Protein AF-A0A8T7FSG7-F1 (afdb_monomer)

Mean predicted aligned error: 6.26 Å

Radius of gyration: 10.98 Å; Cα contacts (8 Å, |Δi|>4): 115; chains: 1; bounding box: 29×28×24 Å

Sequence (69 aa):
MKSVSGEGRLTWRYAADAKRVAGFDLDRDSLRVARADCLHDHVHFACASANHIPFSKETFDIAVLAWSL

Secondary structure (DSSP, 8-state):
-EEE-SSSHHHHHHHTT-S-EEEEES-HHHHHHHHHT---TTEEEEE--TTS-SS-TT--S-EE-----

Nearest PDB structures (foldseek):
  8x46-assembly1_A  TM=8.740E-01  e=5.934E-03  Pyrococcus horikoshii OT3
  8x4i-assembly1_A  TM=8.690E-01  e=8.361E-03  Pyrococcus horikoshii OT3
  8x4l-assembly2_B  TM=8.664E-01  e=1.100E-02  Pyrococcus horikoshii OT3
  8x47-assembly1_A  TM=8.680E-01  e=1.178E-02  Pyrococcus horikoshii OT3
  8x4o-assembly1_A  TM=8.719E-01  e=3.781E-02  Pyrococcus horikoshii OT3

pLDDT: mean 78.46, std 11.55, range [39.66, 89.94]

Solvent-accessible surface area (backbone atoms only — not comparable to full-atom values): 4201 Å² total; per-residue (Å²): 61,38,30,51,29,58,69,29,72,65,53,54,66,47,46,80,80,41,91,42,34,39,33,30,26,77,52,64,66,33,44,49,52,25,55,74,74,53,90,53,92,53,56,42,78,44,84,36,47,91,92,55,61,100,62,68,86,89,76,57,95,43,78,48,85,60,79,90,128

Structure (mmCIF, N/CA/C/O backbone):
data_AF-A0A8T7FSG7-F1
#
_entry.id   AF-A0A8T7FSG7-F1
#
loop_
_atom_site.group_PDB
_atom_site.id
_atom_site.type_symbol
_atom_site.label_atom_id
_atom_site.label_alt_id
_atom_site.label_comp_id
_atom_site.label_asym_id
_atom_site.label_entity_id
_atom_site.label_seq_id
_atom_site.pdbx_PDB_ins_code
_atom_site.Cartn_x
_atom_site.Cartn_y
_atom_site.Cartn_z
_atom_site.occupancy
_atom_site.B_iso_or_equiv
_atom_site.auth_seq_id
_atom_site.auth_comp_id
_atom_site.auth_asym_id
_atom_site.auth_atom_id
_atom_site.pdbx_PDB_model_num
ATOM 1 N N . MET A 1 1 ? -5.236 0.575 6.279 1.00 54.69 1 MET A N 1
ATOM 2 C CA . MET A 1 1 ? -3.862 1.092 6.471 1.00 54.69 1 MET A CA 1
ATOM 3 C C . MET A 1 1 ? -3.346 1.776 5.206 1.00 54.69 1 MET A C 1
ATOM 5 O O . MET A 1 1 ? -3.639 1.279 4.124 1.00 54.69 1 MET A O 1
ATOM 9 N N . LYS A 1 2 ? -2.606 2.886 5.338 1.00 52.28 2 LYS A N 1
ATOM 10 C CA . LYS A 1 2 ? -2.010 3.669 4.237 1.00 52.28 2 LYS A CA 1
ATOM 11 C C . LYS A 1 2 ? -0.491 3.424 4.162 1.00 52.28 2 LYS A C 1
ATOM 13 O O . LYS A 1 2 ? 0.140 3.514 5.204 1.00 52.28 2 LYS A O 1
ATOM 18 N N . SER A 1 3 ? 0.088 3.143 2.992 1.00 53.91 3 SER A N 1
ATOM 19 C CA . SER A 1 3 ? 1.551 3.138 2.768 1.00 53.91 3 SER A CA 1
ATOM 20 C C . SER A 1 3 ? 1.884 3.937 1.511 1.00 53.91 3 SER A C 1
ATOM 22 O O . SER A 1 3 ? 1.208 3.773 0.498 1.00 53.91 3 SER A O 1
AT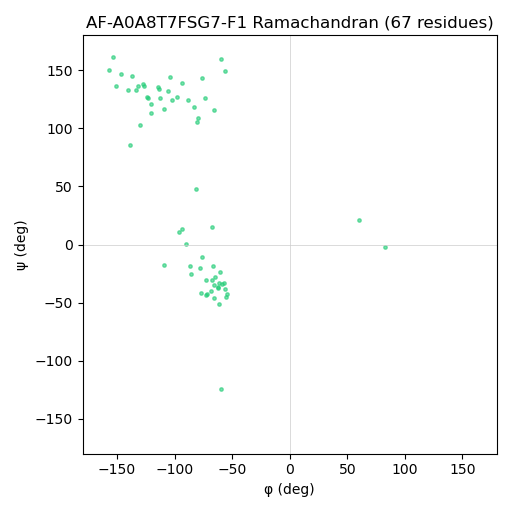OM 24 N N . VAL A 1 4 ? 2.923 4.776 1.553 1.00 55.53 4 VAL A N 1
ATOM 25 C CA . VAL A 1 4 ? 3.600 5.207 0.316 1.00 55.53 4 VAL A CA 1
ATOM 26 C C . VAL A 1 4 ? 4.405 4.010 -0.160 1.00 55.53 4 VAL A C 1
ATOM 28 O O . VAL A 1 4 ? 5.101 3.382 0.643 1.00 55.53 4 VAL A O 1
ATOM 31 N N . SER A 1 5 ? 4.201 3.601 -1.401 1.00 56.72 5 SER A N 1
ATOM 32 C CA . SER A 1 5 ? 4.638 2.289 -1.858 1.00 56.72 5 SER A CA 1
ATOM 33 C C . SER A 1 5 ? 5.421 2.413 -3.147 1.00 56.72 5 SER A C 1
ATOM 35 O O . SER A 1 5 ? 4.812 2.464 -4.206 1.00 56.72 5 SER A O 1
ATOM 37 N N . GLY A 1 6 ? 6.749 2.305 -3.044 1.00 58.81 6 GLY A N 1
ATOM 38 C CA . GLY A 1 6 ? 7.578 1.814 -4.148 1.00 58.81 6 GLY A CA 1
ATOM 39 C C . GLY A 1 6 ? 7.164 0.382 -4.538 1.00 58.81 6 GLY A C 1
ATOM 40 O O . GLY A 1 6 ? 5.991 0.088 -4.738 1.00 58.81 6 GLY A O 1
ATOM 41 N N . GLU A 1 7 ? 8.081 -0.584 -4.544 1.00 59.50 7 GLU A N 1
ATOM 42 C CA . GLU A 1 7 ? 7.778 -1.982 -4.932 1.00 59.50 7 GLU A CA 1
ATOM 43 C C . GLU A 1 7 ? 6.850 -2.770 -3.962 1.00 59.50 7 GLU A C 1
ATOM 45 O O . GLU A 1 7 ? 6.788 -3.991 -4.005 1.00 59.50 7 GLU A O 1
ATOM 50 N N . GLY A 1 8 ? 6.137 -2.124 -3.032 1.00 64.94 8 GLY A N 1
ATOM 51 C CA . GLY A 1 8 ? 5.081 -2.778 -2.236 1.00 64.94 8 GLY A CA 1
ATOM 52 C C . GLY A 1 8 ? 5.517 -3.572 -0.992 1.00 64.94 8 GLY A C 1
ATOM 53 O O . GLY A 1 8 ? 4.657 -4.009 -0.227 1.00 64.94 8 GLY A O 1
ATOM 54 N N . ARG A 1 9 ? 6.818 -3.693 -0.688 1.00 70.19 9 ARG A N 1
ATOM 55 C CA . ARG A 1 9 ? 7.329 -4.524 0.435 1.00 70.19 9 ARG A CA 1
ATOM 56 C C . ARG A 1 9 ? 6.773 -4.187 1.826 1.00 70.19 9 ARG A C 1
ATOM 58 O O . ARG A 1 9 ? 6.672 -5.064 2.682 1.00 70.19 9 ARG A O 1
ATOM 65 N N . LEU A 1 10 ? 6.477 -2.916 2.104 1.00 72.06 10 LEU A N 1
ATOM 66 C CA . LEU A 1 10 ? 5.823 -2.524 3.361 1.00 72.06 10 LEU A CA 1
ATOM 67 C C . LEU A 1 10 ? 4.330 -2.845 3.322 1.00 72.06 10 LEU A C 1
ATOM 69 O O . LEU A 1 10 ? 3.799 -3.391 4.281 1.00 72.06 10 LEU A O 1
ATOM 73 N N . THR A 1 11 ? 3.676 -2.587 2.193 1.00 73.75 11 THR A N 1
ATOM 74 C CA . THR A 1 11 ? 2.257 -2.878 1.964 1.00 73.75 11 THR A CA 1
ATOM 75 C C . THR A 1 11 ? 1.928 -4.343 2.227 1.00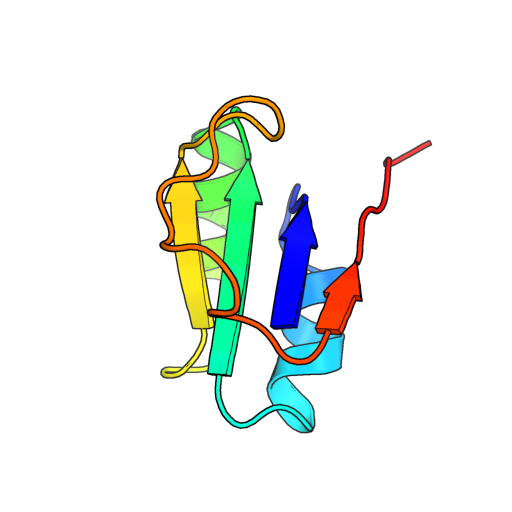 73.75 11 THR A C 1
ATOM 77 O O . THR A 1 11 ? 0.934 -4.621 2.891 1.00 73.75 11 THR A O 1
ATOM 80 N N . TRP A 1 12 ? 2.780 -5.275 1.790 1.00 78.31 12 TRP A N 1
ATOM 81 C CA . TRP A 1 12 ? 2.576 -6.709 2.026 1.00 78.31 12 TRP A CA 1
ATOM 82 C C . TRP A 1 12 ? 2.727 -7.105 3.490 1.00 78.31 12 TRP A C 1
ATOM 84 O O . TRP A 1 12 ? 1.920 -7.881 3.992 1.00 78.31 12 TRP A O 1
ATOM 94 N N . ARG A 1 13 ? 3.705 -6.530 4.204 1.00 78.62 13 ARG A N 1
ATOM 95 C CA . ARG A 1 13 ? 3.893 -6.809 5.636 1.00 78.62 13 ARG A CA 1
ATOM 96 C C . ARG A 1 13 ? 2.636 -6.512 6.444 1.00 78.62 13 ARG A C 1
ATOM 98 O O . ARG A 1 13 ? 2.299 -7.274 7.334 1.00 78.62 13 ARG A O 1
ATOM 105 N N . TYR A 1 14 ? 1.928 -5.442 6.101 1.00 78.38 14 TYR A N 1
ATOM 106 C CA . TYR A 1 14 ? 0.685 -5.093 6.781 1.00 78.38 14 TYR A CA 1
ATOM 107 C C . TYR A 1 14 ? -0.549 -5.784 6.205 1.00 78.38 14 TYR A C 1
AT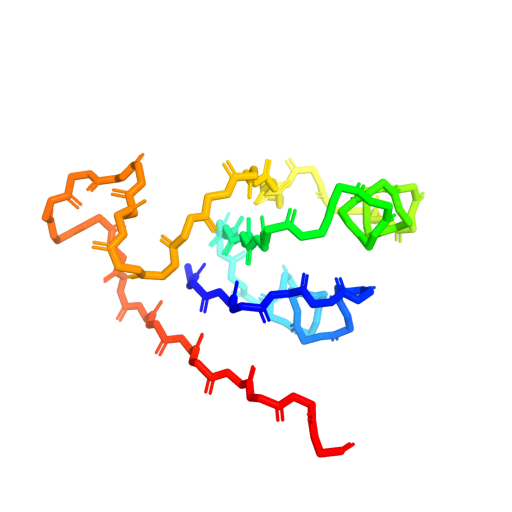OM 109 O O . TYR A 1 14 ? -1.568 -5.856 6.885 1.00 78.38 14 TYR A O 1
ATOM 117 N N . ALA A 1 15 ? -0.486 -6.305 4.978 1.00 80.69 15 ALA A N 1
ATOM 118 C CA . ALA A 1 15 ? -1.592 -7.049 4.384 1.00 80.69 15 ALA A CA 1
ATOM 119 C C . ALA A 1 15 ? -1.893 -8.353 5.135 1.00 80.69 15 ALA A C 1
ATOM 121 O O . ALA A 1 15 ? -3.049 -8.762 5.159 1.00 80.69 15 ALA A O 1
ATOM 122 N N . ALA A 1 16 ? -0.904 -8.965 5.791 1.00 81.69 16 ALA A N 1
ATOM 123 C CA . ALA A 1 16 ? -1.119 -10.164 6.601 1.00 81.69 16 ALA A CA 1
ATOM 124 C C . ALA A 1 16 ? -2.077 -9.932 7.788 1.00 81.69 16 ALA A C 1
ATOM 126 O O . ALA A 1 16 ? -2.911 -10.787 8.073 1.00 81.69 16 ALA A O 1
ATOM 127 N N . ASP A 1 17 ? -2.001 -8.763 8.432 1.00 85.56 17 ASP A N 1
ATOM 128 C CA . ASP A 1 17 ? -2.722 -8.484 9.683 1.00 85.56 17 ASP A CA 1
ATOM 129 C C . ASP A 1 17 ? -3.877 -7.480 9.521 1.00 85.56 17 ASP A C 1
ATOM 131 O O . ASP A 1 17 ? -4.760 -7.375 10.377 1.00 85.56 17 ASP A O 1
ATOM 135 N N . ALA A 1 18 ? -3.899 -6.709 8.430 1.00 86.44 18 ALA A N 1
ATOM 136 C CA . ALA A 1 18 ? -4.916 -5.692 8.194 1.00 86.44 18 ALA A CA 1
ATOM 137 C C . ALA A 1 18 ? -6.088 -6.224 7.359 1.00 86.44 18 ALA A C 1
ATOM 139 O O . ALA A 1 18 ? -5.902 -6.842 6.316 1.00 86.44 18 ALA A O 1
ATOM 140 N N . LYS A 1 19 ? -7.319 -5.845 7.735 1.00 87.00 19 LYS A N 1
ATOM 141 C CA . LYS A 1 19 ? -8.531 -6.158 6.951 1.00 87.00 19 LYS A CA 1
ATOM 142 C C . LYS A 1 19 ? -8.529 -5.543 5.547 1.00 87.00 19 LYS A C 1
ATOM 144 O O . LYS A 1 19 ? -9.136 -6.103 4.642 1.00 87.00 19 LYS A O 1
ATOM 149 N N . ARG 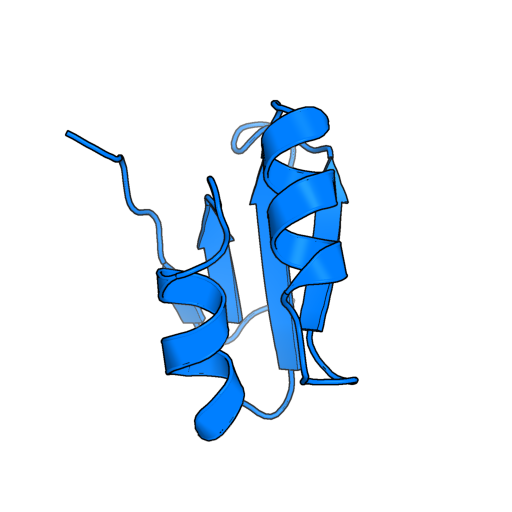A 1 20 ? -7.920 -4.361 5.381 1.00 87.62 20 ARG A N 1
ATOM 150 C CA . ARG A 1 20 ? -7.791 -3.635 4.104 1.00 87.62 20 ARG A CA 1
ATOM 151 C C . ARG A 1 20 ? -6.528 -2.782 4.089 1.00 87.62 20 ARG A C 1
ATOM 153 O O . ARG A 1 20 ? -6.246 -2.044 5.046 1.00 87.62 20 ARG A O 1
ATOM 160 N N . VAL A 1 21 ? -5.815 -2.812 2.970 1.00 89.94 21 VAL A N 1
ATOM 161 C CA . VAL A 1 21 ? -4.599 -2.017 2.769 1.00 89.94 21 VAL A CA 1
ATOM 162 C C . VAL A 1 21 ? -4.711 -1.201 1.488 1.00 89.94 21 VAL A C 1
ATOM 164 O O . VAL A 1 21 ? -5.158 -1.701 0.460 1.00 89.94 21 VAL A O 1
ATOM 167 N N . ALA A 1 22 ? -4.298 0.064 1.558 1.00 87.38 22 ALA A N 1
ATOM 168 C CA . ALA A 1 22 ? -4.181 0.947 0.408 1.00 87.38 22 ALA A CA 1
ATOM 169 C C . ALA A 1 22 ? -2.732 1.438 0.264 1.00 87.38 22 ALA A C 1
ATOM 171 O O . ALA A 1 22 ? -2.187 2.070 1.176 1.00 87.38 22 ALA A O 1
ATOM 172 N N . GLY A 1 23 ? -2.123 1.152 -0.885 1.00 87.56 23 GLY A N 1
ATOM 173 C CA . GLY A 1 23 ? -0.841 1.704 -1.316 1.00 87.56 23 GLY A CA 1
ATOM 174 C C . GLY A 1 23 ? -1.042 2.784 -2.377 1.00 87.56 23 GLY A C 1
ATOM 175 O O . GLY A 1 23 ? -1.946 2.683 -3.208 1.00 87.56 23 GLY A O 1
ATOM 176 N N . PHE A 1 24 ? -0.223 3.828 -2.371 1.00 85.19 24 PHE A N 1
ATOM 177 C CA . PHE A 1 24 ? -0.222 4.822 -3.447 1.00 85.19 24 PHE A CA 1
ATOM 178 C C . PHE A 1 24 ? 1.178 5.366 -3.675 1.00 85.19 24 PHE A C 1
ATOM 180 O O . PHE A 1 24 ? 1.978 5.482 -2.746 1.00 85.19 24 PHE A O 1
ATOM 187 N N . ASP A 1 25 ? 1.441 5.676 -4.937 1.00 84.62 25 ASP A N 1
ATOM 188 C CA . ASP A 1 25 ? 2.704 6.222 -5.416 1.00 84.62 25 ASP A CA 1
ATOM 189 C C . ASP A 1 25 ? 2.461 7.039 -6.691 1.00 84.62 25 ASP A C 1
ATOM 191 O O . ASP A 1 25 ? 1.415 6.912 -7.338 1.00 84.62 25 ASP A O 1
ATOM 195 N N . LEU A 1 26 ? 3.409 7.901 -7.050 1.00 86.12 26 LEU A N 1
ATOM 196 C CA . LEU A 1 26 ? 3.396 8.614 -8.325 1.00 86.12 26 LEU A CA 1
ATOM 197 C C . LEU A 1 26 ? 4.045 7.788 -9.439 1.00 86.12 26 LEU A C 1
ATOM 199 O O . LEU A 1 26 ? 3.686 7.967 -10.605 1.00 86.12 26 LEU A O 1
ATOM 203 N N . ASP A 1 27 ? 4.945 6.867 -9.094 1.00 87.25 27 ASP A N 1
ATOM 204 C CA . ASP A 1 27 ? 5.588 5.977 -10.046 1.00 87.25 27 ASP A CA 1
ATOM 205 C C . ASP A 1 27 ? 4.673 4.798 -10.417 1.00 87.25 27 ASP A C 1
ATOM 207 O O . ASP A 1 27 ? 4.422 3.866 -9.647 1.00 87.25 27 ASP A O 1
ATOM 211 N N . ARG A 1 28 ? 4.169 4.833 -11.652 1.00 86.19 28 ARG A N 1
ATOM 212 C CA . ARG A 1 28 ? 3.294 3.791 -12.194 1.00 86.19 28 ARG A CA 1
ATOM 213 C C . ARG A 1 28 ? 4.009 2.460 -12.397 1.00 86.19 28 ARG A C 1
ATOM 215 O O . ARG A 1 28 ? 3.344 1.429 -12.297 1.00 86.19 28 ARG A O 1
ATOM 222 N N . ASP A 1 29 ? 5.309 2.466 -12.677 1.00 87.06 29 ASP A N 1
ATOM 223 C CA . ASP A 1 29 ? 6.064 1.231 -12.872 1.00 87.06 29 ASP A CA 1
ATOM 224 C C . ASP A 1 29 ? 6.267 0.510 -11.543 1.00 87.06 29 ASP A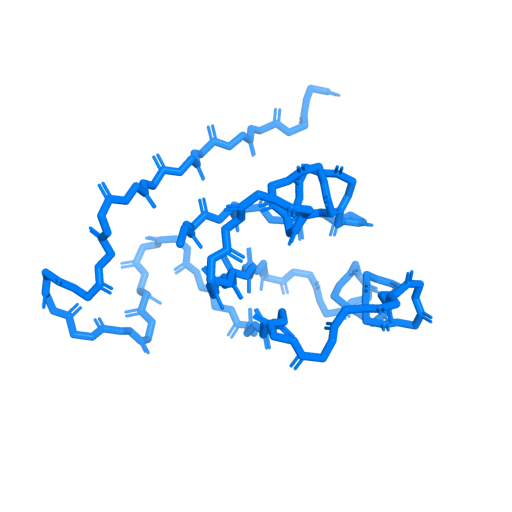 C 1
ATOM 226 O O . ASP A 1 29 ? 5.983 -0.687 -11.455 1.00 87.06 29 ASP A O 1
ATOM 230 N N . SER A 1 30 ? 6.601 1.251 -10.483 1.00 84.06 30 SER A N 1
ATOM 231 C CA . SER A 1 30 ? 6.612 0.727 -9.112 1.00 84.06 30 SER A CA 1
ATOM 232 C C . SER A 1 30 ? 5.263 0.115 -8.714 1.00 84.06 30 SER A C 1
ATOM 234 O O . SER A 1 30 ? 5.212 -1.009 -8.214 1.00 84.06 30 SER A O 1
ATOM 236 N N . LEU A 1 31 ? 4.143 0.789 -9.013 1.00 86.75 31 LEU A N 1
ATOM 237 C CA . LEU A 1 31 ? 2.802 0.250 -8.742 1.00 86.75 31 LEU A CA 1
ATOM 238 C C . LEU A 1 31 ? 2.474 -0.994 -9.574 1.00 86.75 31 LEU A C 1
ATOM 240 O O . LEU A 1 31 ? 1.756 -1.877 -9.099 1.00 86.75 31 LEU A O 1
ATOM 244 N N . ARG A 1 32 ? 2.956 -1.070 -10.819 1.00 86.50 32 ARG A N 1
ATOM 245 C CA . ARG A 1 32 ? 2.769 -2.237 -11.687 1.00 86.50 32 ARG A CA 1
ATOM 246 C C . ARG A 1 32 ? 3.499 -3.452 -11.121 1.00 86.50 32 ARG A C 1
ATOM 248 O O . ARG A 1 32 ? 2.893 -4.519 -11.056 1.00 86.50 32 ARG A O 1
ATOM 255 N N . VAL A 1 33 ? 4.748 -3.280 -10.688 1.00 87.25 33 VAL A N 1
ATOM 256 C CA . VAL A 1 33 ? 5.530 -4.328 -10.009 1.00 87.25 33 VAL A CA 1
ATOM 257 C C . VAL A 1 33 ? 4.834 -4.744 -8.713 1.00 87.25 33 VAL A C 1
ATOM 259 O O . VAL A 1 33 ? 4.507 -5.914 -8.540 1.00 87.25 33 VAL A O 1
ATOM 262 N N . ALA A 1 34 ? 4.471 -3.778 -7.864 1.00 86.06 34 ALA A N 1
ATOM 263 C CA . ALA A 1 34 ? 3.804 -4.046 -6.592 1.00 86.06 34 ALA A CA 1
ATOM 264 C C . ALA A 1 34 ? 2.474 -4.804 -6.748 1.00 86.06 34 ALA A C 1
ATOM 266 O O . ALA A 1 34 ? 2.130 -5.610 -5.886 1.00 86.06 34 ALA A O 1
ATOM 267 N N . ARG A 1 35 ? 1.723 -4.549 -7.830 1.00 87.00 35 ARG A N 1
ATOM 268 C CA . ARG A 1 35 ? 0.490 -5.278 -8.174 1.00 87.00 35 ARG A CA 1
ATOM 269 C C . ARG A 1 35 ? 0.765 -6.691 -8.672 1.00 87.00 35 ARG A C 1
ATOM 271 O O . ARG A 1 35 ? 0.033 -7.591 -8.284 1.00 87.00 35 ARG A O 1
ATOM 278 N N . ALA A 1 36 ? 1.763 -6.868 -9.536 1.00 87.00 36 ALA A N 1
ATOM 279 C CA . ALA A 1 36 ? 2.107 -8.175 -10.094 1.00 87.00 36 ALA A CA 1
ATOM 280 C C . ALA A 1 36 ? 2.545 -9.162 -9.001 1.00 87.00 36 ALA A C 1
ATOM 282 O O . ALA A 1 36 ? 2.173 -10.331 -9.049 1.00 87.00 36 ALA A O 1
ATOM 283 N N . ASP A 1 37 ? 3.253 -8.662 -7.990 1.00 84.81 37 ASP A N 1
ATOM 284 C CA . ASP A 1 37 ? 3.773 -9.461 -6.879 1.00 84.81 37 ASP A CA 1
ATOM 285 C C . ASP A 1 37 ? 2.792 -9.556 -5.690 1.00 84.81 37 ASP A C 1
ATOM 287 O O . ASP A 1 37 ? 3.090 -10.178 -4.667 1.00 84.81 37 ASP A O 1
ATOM 291 N N . CYS A 1 38 ? 1.609 -8.934 -5.779 1.00 83.19 38 CYS A N 1
ATOM 292 C CA . CYS A 1 38 ? 0.646 -8.932 -4.684 1.00 83.19 38 CYS A CA 1
ATOM 293 C C . CYS A 1 38 ? -0.207 -10.205 -4.677 1.00 83.19 38 CYS A C 1
ATOM 295 O O . CYS A 1 38 ? -1.001 -10.439 -5.583 1.00 83.19 38 CYS A O 1
ATOM 297 N N . LEU A 1 39 ? -0.105 -10.978 -3.595 1.00 83.00 39 LEU A N 1
ATOM 298 C CA . LEU A 1 39 ? -0.894 -12.197 -3.370 1.00 83.00 39 LEU A CA 1
ATOM 299 C C . LEU A 1 39 ? -2.148 -11.965 -2.506 1.00 83.00 39 LEU A C 1
ATOM 301 O O . LEU A 1 39 ? -2.755 -12.919 -2.027 1.00 83.00 39 LEU A O 1
ATOM 305 N N . HIS A 1 40 ? -2.506 -10.706 -2.244 1.00 83.75 40 HIS A N 1
ATOM 306 C CA . HIS A 1 40 ? -3.558 -10.341 -1.298 1.00 83.75 40 HIS A CA 1
ATOM 307 C C . HIS A 1 40 ? -4.67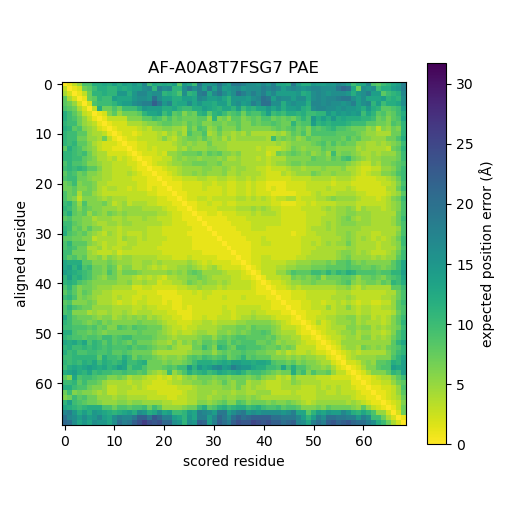3 -9.543 -1.982 1.00 83.75 40 HIS A C 1
ATOM 309 O O . HIS A 1 40 ? -4.485 -8.382 -2.346 1.00 83.75 40 HIS A O 1
ATOM 315 N N . ASP A 1 41 ? -5.862 -10.136 -2.072 1.00 85.81 41 ASP A N 1
ATOM 316 C CA . ASP A 1 41 ? -7.020 -9.553 -2.770 1.00 85.81 41 ASP A CA 1
ATOM 317 C C . ASP A 1 41 ? -7.579 -8.285 -2.097 1.00 85.81 41 ASP A C 1
ATOM 319 O O . ASP A 1 41 ? -8.294 -7.495 -2.715 1.00 85.81 41 ASP A O 1
ATOM 323 N N . HIS A 1 42 ? -7.257 -8.061 -0.820 1.00 86.75 42 HIS A N 1
ATOM 324 C CA . HIS A 1 42 ? -7.689 -6.900 -0.031 1.00 86.75 42 HIS A CA 1
ATOM 325 C C . HIS A 1 42 ? -6.686 -5.735 -0.040 1.00 86.75 42 HIS A C 1
ATOM 327 O O . HIS A 1 42 ? -6.795 -4.808 0.777 1.00 86.75 42 HIS A O 1
ATOM 333 N N . VAL A 1 43 ? -5.704 -5.779 -0.945 1.00 88.81 43 VAL A N 1
ATOM 334 C CA . VAL A 1 43 ? -4.735 -4.704 -1.173 1.00 88.81 43 VAL A CA 1
ATOM 335 C C . VAL A 1 43 ? -5.118 -3.919 -2.424 1.00 88.81 43 VAL A C 1
ATOM 337 O O . VAL A 1 43 ? -5.224 -4.455 -3.525 1.00 88.81 43 VAL A O 1
ATOM 340 N N . HIS A 1 44 ? -5.275 -2.607 -2.270 1.00 88.06 44 HIS A N 1
ATOM 341 C CA . HIS A 1 44 ? -5.583 -1.698 -3.369 1.00 88.06 44 HIS A CA 1
ATOM 342 C C . HIS A 1 44 ? -4.435 -0.725 -3.607 1.00 88.06 44 HIS A C 1
ATOM 344 O O . HIS A 1 44 ? -3.914 -0.119 -2.675 1.00 88.06 44 HIS A O 1
ATOM 350 N N . PHE A 1 45 ? -4.077 -0.528 -4.873 1.00 86.94 45 PHE A N 1
ATOM 351 C CA . PHE A 1 45 ? -3.043 0.420 -5.275 1.00 86.94 45 PHE A CA 1
ATOM 352 C C . PHE A 1 45 ? -3.642 1.568 -6.085 1.00 86.94 45 PHE A C 1
ATOM 354 O O . PHE A 1 45 ? -4.400 1.322 -7.023 1.00 86.94 45 PHE A O 1
ATOM 361 N N . ALA A 1 46 ? -3.273 2.809 -5.785 1.00 87.38 46 ALA A N 1
ATOM 362 C CA . ALA A 1 46 ? -3.702 3.986 -6.539 1.00 87.38 46 ALA A CA 1
ATOM 363 C C . ALA A 1 46 ? -2.498 4.829 -6.970 1.00 87.38 46 ALA A C 1
ATOM 365 O O . ALA A 1 46 ? -1.581 5.050 -6.189 1.00 87.38 46 ALA A O 1
ATOM 366 N N . CYS A 1 47 ? -2.507 5.338 -8.202 1.00 89.00 47 CYS A N 1
ATOM 367 C CA . CYS A 1 47 ? -1.529 6.343 -8.608 1.00 89.00 47 CYS A CA 1
ATOM 368 C C . CYS A 1 47 ? -1.995 7.707 -8.089 1.00 89.00 47 CYS A C 1
ATOM 370 O O . CYS A 1 47 ? -2.975 8.251 -8.599 1.00 89.00 47 CYS A O 1
ATOM 372 N N . ALA A 1 48 ? -1.355 8.216 -7.037 1.00 85.75 48 ALA A N 1
ATOM 373 C CA . ALA A 1 48 ? -1.755 9.458 -6.385 1.00 85.75 48 ALA A CA 1
ATOM 374 C C . ALA A 1 48 ? -0.601 10.113 -5.620 1.00 85.75 48 ALA A C 1
ATOM 376 O O . ALA A 1 48 ? 0.275 9.443 -5.078 1.00 85.75 48 ALA A O 1
ATOM 377 N N . SER A 1 49 ? -0.648 11.443 -5.524 1.00 81.62 49 SER A N 1
ATOM 378 C CA . SER A 1 49 ? 0.283 12.215 -4.701 1.00 81.62 49 SER A CA 1
ATOM 379 C C . SER A 1 49 ? -0.079 12.103 -3.221 1.00 81.62 49 SER A C 1
ATOM 381 O O . SER A 1 49 ? -1.250 12.169 -2.850 1.00 81.62 49 SER A O 1
ATOM 383 N N . ALA A 1 50 ? 0.925 12.060 -2.345 1.00 77.06 50 ALA A N 1
ATOM 384 C CA . ALA A 1 50 ? 0.701 12.195 -0.907 1.00 77.06 50 ALA A CA 1
ATOM 385 C C . ALA A 1 50 ? 0.064 13.549 -0.523 1.00 77.06 50 ALA A C 1
ATOM 387 O O . ALA A 1 50 ? -0.615 13.618 0.500 1.00 77.06 50 ALA A O 1
ATOM 388 N N . ASN A 1 51 ? 0.219 14.587 -1.358 1.00 79.81 51 ASN A N 1
ATOM 389 C CA . ASN A 1 51 ? -0.419 15.897 -1.171 1.00 79.81 51 ASN A CA 1
ATOM 390 C C . ASN A 1 51 ? -1.896 15.904 -1.591 1.00 79.81 51 ASN A C 1
ATOM 392 O O . ASN A 1 51 ? -2.648 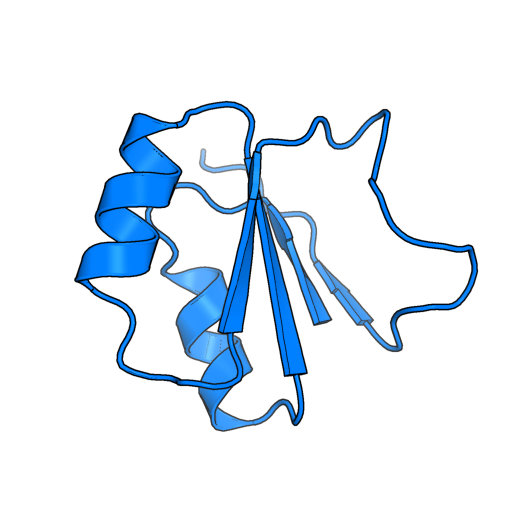16.782 -1.175 1.00 79.81 51 ASN A O 1
ATOM 396 N N . HIS A 1 52 ? -2.316 14.946 -2.421 1.00 82.00 52 HIS A N 1
ATOM 397 C CA . HIS A 1 52 ? -3.686 14.836 -2.910 1.00 82.00 52 HIS A CA 1
ATOM 398 C C . HIS A 1 52 ? -4.126 13.372 -2.916 1.00 82.00 52 HIS A C 1
ATOM 400 O O . HIS A 1 52 ? -4.002 12.646 -3.903 1.00 82.00 52 HIS A O 1
ATOM 406 N N . ILE A 1 53 ? -4.615 12.941 -1.761 1.00 76.62 53 ILE A N 1
ATOM 407 C CA . ILE A 1 53 ? -4.964 11.553 -1.483 1.00 76.62 53 ILE A CA 1
ATOM 408 C C . ILE A 1 53 ? -6.425 11.328 -1.903 1.00 76.62 53 ILE A C 1
ATOM 410 O O . ILE A 1 53 ? -7.295 12.033 -1.393 1.00 76.62 53 ILE A O 1
ATOM 414 N N . PRO A 1 54 ? -6.730 10.351 -2.777 1.00 79.62 54 PRO A N 1
ATOM 415 C CA . PRO A 1 54 ? -8.069 10.147 -3.334 1.00 79.62 54 PRO A CA 1
ATOM 416 C C . PRO A 1 54 ? -8.976 9.363 -2.372 1.00 79.62 54 PRO A C 1
ATOM 418 O O . PRO A 1 54 ? -9.620 8.389 -2.753 1.00 79.62 54 PRO A O 1
ATOM 421 N N . PHE A 1 55 ? -8.999 9.756 -1.101 1.00 80.88 55 PHE A N 1
ATOM 422 C CA . PHE A 1 55 ? -9.810 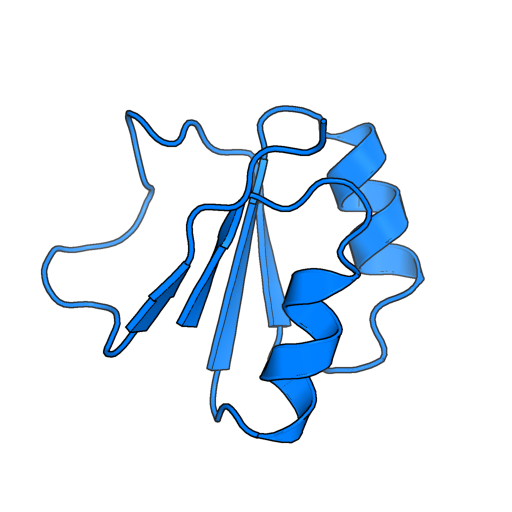9.129 -0.065 1.00 80.88 55 PHE A CA 1
ATOM 423 C C . PHE A 1 55 ? -10.452 10.211 0.802 1.00 80.88 55 PHE A C 1
ATOM 425 O O . PHE A 1 55 ? -9.848 11.254 1.059 1.00 80.88 55 PHE A O 1
ATOM 432 N N . SER A 1 56 ? -11.674 9.960 1.270 1.00 81.38 56 SER A N 1
ATOM 433 C CA . SER A 1 56 ? -12.361 10.843 2.215 1.00 81.38 56 SER A CA 1
ATOM 434 C C . SER A 1 56 ? -11.569 11.006 3.520 1.00 81.38 56 SER A C 1
ATOM 436 O O . SER A 1 56 ? -10.730 10.169 3.877 1.00 81.38 56 SER A O 1
ATOM 438 N N . LYS A 1 57 ? -11.846 12.079 4.270 1.00 73.81 57 LYS A N 1
ATOM 439 C CA . LYS A 1 57 ? -11.335 12.217 5.643 1.00 73.81 57 LYS A CA 1
ATOM 440 C C . LYS A 1 57 ? -11.770 11.015 6.496 1.00 73.81 57 LYS A C 1
ATOM 442 O O . LYS A 1 57 ? -12.810 10.427 6.229 1.00 73.81 57 LYS A O 1
ATOM 447 N N . GLU A 1 58 ? -10.937 10.651 7.475 1.00 74.88 58 GLU A N 1
ATOM 448 C CA . GLU A 1 58 ? -11.208 9.583 8.463 1.00 74.88 58 GLU A CA 1
ATOM 449 C C . GLU A 1 58 ? -11.436 8.175 7.874 1.00 74.88 58 GLU A C 1
ATOM 451 O O . GLU A 1 58 ? -11.974 7.290 8.524 1.00 74.88 58 GLU A O 1
ATOM 456 N N . THR A 1 59 ? -10.961 7.925 6.651 1.00 81.50 59 THR A N 1
ATOM 457 C CA . THR A 1 59 ? -11.116 6.619 5.975 1.00 81.50 59 THR A CA 1
ATOM 458 C C . THR A 1 59 ? -10.168 5.530 6.509 1.00 81.50 59 THR A C 1
ATOM 460 O O . THR A 1 59 ? -10.304 4.361 6.149 1.00 81.50 59 THR A O 1
ATOM 463 N N . PHE A 1 60 ? -9.174 5.883 7.331 1.00 81.56 60 PHE A N 1
ATOM 464 C CA . PHE A 1 60 ? -8.103 4.969 7.735 1.00 81.56 60 PHE A CA 1
ATOM 465 C C . PHE A 1 60 ? -7.843 5.003 9.238 1.00 81.56 60 PHE A C 1
ATOM 467 O O . PHE A 1 60 ? -7.602 6.072 9.788 1.00 81.56 60 PHE A O 1
ATOM 474 N N . ASP A 1 61 ? -7.746 3.822 9.850 1.00 85.25 61 ASP A N 1
ATOM 475 C CA . ASP A 1 61 ? -7.337 3.673 11.254 1.00 85.25 61 ASP A CA 1
ATOM 476 C C . ASP A 1 61 ? -5.834 3.931 11.456 1.00 85.25 61 ASP A C 1
ATOM 478 O O . ASP A 1 61 ? -5.397 4.381 12.510 1.00 85.25 61 ASP A O 1
ATOM 482 N N . ILE A 1 62 ? -5.021 3.624 10.436 1.00 84.50 62 ILE A N 1
ATOM 483 C CA . ILE A 1 62 ? -3.556 3.723 10.476 1.00 84.50 62 ILE A CA 1
ATOM 484 C C . ILE A 1 62 ? -3.035 4.267 9.148 1.00 84.50 62 ILE A C 1
ATOM 486 O O . ILE A 1 62 ? -3.384 3.756 8.073 1.00 84.50 62 ILE A O 1
ATOM 490 N N . ALA A 1 63 ? -2.128 5.243 9.226 1.00 83.81 63 ALA A N 1
ATOM 491 C CA . ALA A 1 63 ? -1.355 5.722 8.093 1.00 83.81 63 ALA A CA 1
ATOM 492 C C . ALA A 1 63 ? 0.152 5.615 8.340 1.00 83.81 63 ALA A C 1
ATOM 494 O O . ALA A 1 63 ? 0.667 6.141 9.319 1.00 83.81 63 ALA A O 1
ATOM 495 N N . VAL A 1 64 ? 0.851 4.957 7.419 1.00 80.75 64 VAL A N 1
ATOM 496 C CA . VAL A 1 64 ? 2.305 4.828 7.397 1.00 80.75 64 VAL A CA 1
ATOM 497 C C . VAL A 1 64 ? 2.857 5.589 6.200 1.00 80.75 64 VAL A C 1
ATOM 499 O O . VAL A 1 64 ? 2.451 5.408 5.051 1.00 80.75 64 VAL A O 1
ATOM 502 N N . LEU A 1 65 ? 3.794 6.479 6.496 1.00 77.94 65 LEU A N 1
ATOM 503 C CA . LEU A 1 65 ? 4.603 7.184 5.520 1.00 77.94 65 LEU A CA 1
ATOM 504 C C . LEU A 1 65 ? 6.017 6.619 5.639 1.00 77.94 65 LEU A C 1
ATOM 506 O O . LEU A 1 65 ? 6.636 6.745 6.691 1.00 77.94 65 LEU A O 1
ATOM 510 N N . ALA A 1 66 ? 6.508 5.982 4.583 1.00 69.56 66 ALA A N 1
ATOM 511 C CA . ALA A 1 66 ? 7.874 5.488 4.519 1.00 69.56 66 ALA A CA 1
ATOM 512 C C . ALA A 1 66 ? 8.538 6.084 3.282 1.00 69.56 66 ALA A C 1
ATOM 514 O O . ALA A 1 66 ? 7.985 6.007 2.187 1.00 69.56 66 ALA A O 1
ATOM 515 N N . TRP A 1 67 ? 9.690 6.719 3.469 1.00 58.12 67 TRP A N 1
ATOM 516 C CA . TRP A 1 67 ? 10.553 7.146 2.374 1.00 58.12 67 TRP A CA 1
ATOM 517 C C . TRP A 1 67 ? 11.631 6.078 2.218 1.00 58.12 67 TRP A C 1
ATOM 519 O O . TRP A 1 67 ? 12.260 5.695 3.206 1.00 58.12 67 TRP A O 1
ATOM 529 N N . S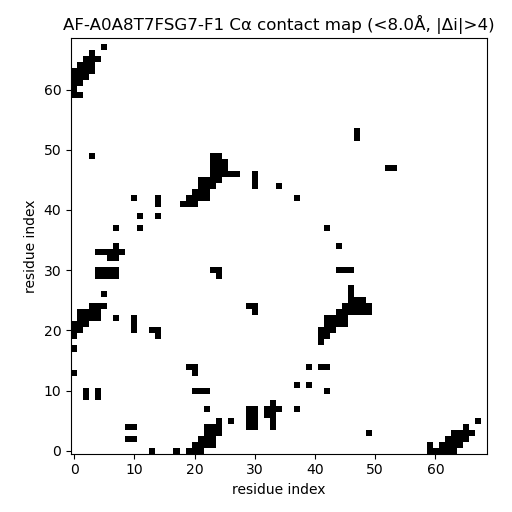ER A 1 68 ? 11.803 5.552 1.005 1.00 47.53 68 SER A N 1
ATOM 530 C CA . SER A 1 68 ? 12.992 4.768 0.677 1.00 47.53 68 SER A CA 1
ATOM 531 C C . SER A 1 68 ? 14.195 5.706 0.746 1.00 47.53 68 SER A C 1
ATOM 533 O O . SER A 1 68 ? 14.240 6.687 0.002 1.00 47.53 68 SER A O 1
ATOM 535 N N . LEU A 1 69 ? 15.106 5.436 1.680 1.00 39.66 69 LEU A N 1
ATOM 536 C CA . LEU A 1 69 ? 16.469 5.966 1.662 1.00 39.66 69 LEU A CA 1
ATOM 537 C C . LEU A 1 69 ? 17.263 5.311 0.530 1.00 39.66 69 LEU A C 1
ATOM 539 O O . LEU A 1 69 ? 17.064 4.090 0.329 1.00 39.66 69 LEU A O 1
#

Foldseek 3Di:
DEEAFQQCPVVQVCLVPDPAYEYEYQDPVSVVNNVVPDPHPRYYYDHDDPVDDPDDPPPDPDHDYDDDD